Protein AF-A0A2T1K8R7-F1 (afdb_monomer_lite)

Secondary structure (DSSP, 8-state):
--THHHHHHHHHHHHHTT--TT-EEEEEE-SSPPPTTHHHHHHHHHHHTT-SEEEEEETTT--EEEEETT-SS-EE--

Foldseek 3Di:
DDPLCVLLVVLVVCLVVVNAAAEEEEEEDDDDDQDPVSFQVSQVSSVVSNHQKYWYQYPVVRWIWIDGPPDRGTDTDD

Sequence (78 aa):
MGTAHAEVGAIQQAFDAGVTAGTDMTLTVTGKAVCGFCRGDVAAMAKQAELKSLTVYEEATGNTLYWRQGMKSLKKAK

Structure (mmCIF, N/CA/C/O backbone):
data_AF-A0A2T1K8R7-F1
#
_entry.id   AF-A0A2T1K8R7-F1
#
loop_
_atom_site.group_PDB
_atom_site.id
_atom_site.type_symbol
_atom_site.label_atom_id
_atom_site.label_alt_id
_atom_site.label_comp_id
_atom_site.label_asym_id
_atom_site.label_entity_id
_atom_site.label_seq_id
_atom_site.pdbx_PDB_ins_code
_atom_site.Cartn_x
_atom_site.Cartn_y
_atom_site.Cartn_z
_atom_site.occupancy
_atom_site.B_iso_or_equiv
_atom_site.auth_seq_id
_atom_site.auth_comp_id
_atom_site.auth_asym_id
_atom_site.auth_atom_id
_atom_site.pdbx_PDB_model_num
ATOM 1 N N . MET A 1 1 ? 5.350 12.224 13.460 1.00 40.25 1 MET A N 1
ATOM 2 C CA . MET A 1 1 ? 6.073 11.004 13.039 1.00 40.25 1 MET A CA 1
ATOM 3 C C . MET A 1 1 ? 5.031 9.904 12.914 1.00 40.25 1 MET A C 1
ATOM 5 O O . MET A 1 1 ? 4.614 9.345 13.918 1.00 40.25 1 MET A O 1
ATOM 9 N N . GLY A 1 2 ? 4.433 9.799 11.724 1.00 44.62 2 GLY A N 1
ATOM 10 C CA . GLY A 1 2 ? 3.215 9.023 11.471 1.00 44.62 2 GLY A CA 1
ATOM 11 C C . GLY A 1 2 ? 3.525 7.600 11.025 1.00 44.62 2 GLY A C 1
ATOM 12 O O . GLY A 1 2 ? 4.609 7.326 10.525 1.00 44.62 2 GLY A O 1
ATOM 13 N N . THR A 1 3 ? 2.553 6.717 11.202 1.00 51.91 3 THR A N 1
ATOM 14 C CA . THR A 1 3 ? 2.609 5.260 11.027 1.00 51.91 3 THR A CA 1
ATOM 15 C C . THR A 1 3 ? 3.019 4.757 9.637 1.00 51.91 3 THR A C 1
ATOM 17 O O . THR A 1 3 ? 3.349 3.585 9.558 1.00 51.91 3 THR A O 1
ATOM 20 N N . ALA A 1 4 ? 3.143 5.645 8.635 1.00 53.53 4 ALA A N 1
ATOM 21 C CA . ALA A 1 4 ? 3.594 5.400 7.249 1.00 53.53 4 ALA A CA 1
ATOM 22 C C . ALA A 1 4 ? 4.841 4.513 7.100 1.00 53.53 4 ALA A C 1
ATOM 24 O O . ALA A 1 4 ? 5.062 3.879 6.069 1.00 53.53 4 ALA A O 1
ATOM 25 N N . HIS A 1 5 ? 5.729 4.562 8.095 1.00 59.81 5 HIS A N 1
ATOM 26 C CA . HIS A 1 5 ? 6.979 3.811 8.072 1.00 59.81 5 HIS A CA 1
ATOM 27 C C . HIS A 1 5 ? 6.753 2.301 8.206 1.00 59.81 5 HIS A C 1
ATOM 29 O O . HIS A 1 5 ? 7.591 1.533 7.741 1.00 59.81 5 HIS A O 1
ATOM 35 N N . ALA A 1 6 ? 5.644 1.864 8.810 1.00 71.38 6 ALA A N 1
ATOM 36 C CA . ALA A 1 6 ? 5.353 0.443 8.956 1.00 71.38 6 ALA A CA 1
ATOM 37 C C . ALA A 1 6 ? 4.927 -0.178 7.618 1.00 71.38 6 ALA A C 1
ATOM 39 O O . ALA A 1 6 ? 5.429 -1.238 7.250 1.00 71.38 6 ALA A O 1
ATOM 40 N N . GLU A 1 7 ? 4.061 0.498 6.856 1.00 71.25 7 GLU A N 1
ATOM 41 C CA . GLU A 1 7 ? 3.582 -0.003 5.565 1.00 71.25 7 GLU A CA 1
ATOM 42 C C . GLU A 1 7 ? 4.696 0.027 4.516 1.00 71.25 7 GLU A C 1
ATOM 44 O O . GLU A 1 7 ? 4.877 -0.935 3.771 1.00 71.25 7 GLU A O 1
ATOM 49 N N . VAL A 1 8 ? 5.493 1.101 4.500 1.00 78.06 8 VAL A N 1
ATOM 50 C CA . VAL A 1 8 ? 6.688 1.197 3.649 1.00 78.06 8 VAL A CA 1
ATOM 51 C C . VAL A 1 8 ? 7.708 0.116 4.009 1.00 78.06 8 VAL A C 1
ATOM 53 O O . VAL A 1 8 ? 8.232 -0.546 3.115 1.00 78.06 8 VAL A O 1
ATOM 56 N N . GLY A 1 9 ? 7.954 -0.106 5.304 1.00 80.31 9 GLY 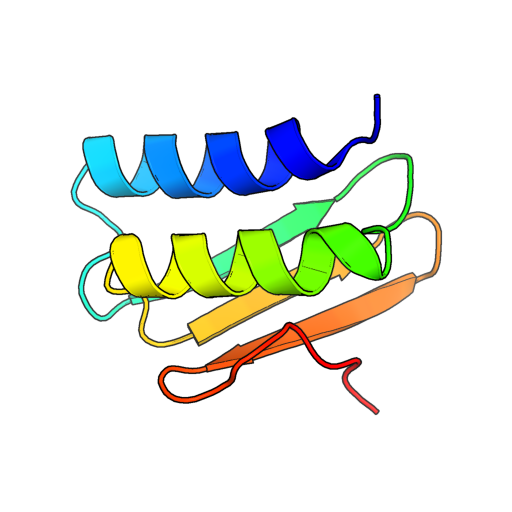A N 1
ATOM 57 C CA . GLY A 1 9 ? 8.862 -1.149 5.775 1.00 80.31 9 GLY A CA 1
ATOM 58 C C . GLY A 1 9 ? 8.423 -2.551 5.352 1.00 80.31 9 GLY A C 1
ATOM 59 O O . GLY A 1 9 ? 9.253 -3.329 4.894 1.00 80.31 9 GLY A O 1
ATOM 60 N N . ALA A 1 10 ? 7.128 -2.863 5.430 1.00 85.06 10 ALA A N 1
ATOM 61 C CA . ALA A 1 10 ? 6.597 -4.157 5.001 1.00 85.06 10 ALA A CA 1
ATOM 62 C C . ALA A 1 10 ? 6.756 -4.389 3.487 1.00 85.06 10 ALA A C 1
ATOM 64 O O . ALA A 1 10 ? 7.145 -5.479 3.068 1.00 85.06 10 ALA A O 1
ATOM 65 N N . ILE A 1 11 ? 6.509 -3.360 2.666 1.00 85.81 11 ILE A N 1
ATOM 66 C CA . ILE A 1 11 ? 6.728 -3.435 1.213 1.00 85.81 11 ILE A CA 1
ATOM 67 C C . ILE A 1 11 ? 8.216 -3.638 0.908 1.00 85.81 11 ILE A C 1
ATOM 69 O O . ILE A 1 11 ? 8.554 -4.482 0.081 1.00 85.81 11 ILE A O 1
ATOM 73 N N . GLN A 1 12 ? 9.103 -2.907 1.592 1.00 85.56 12 GLN A N 1
ATOM 74 C CA . GLN A 1 12 ? 10.549 -3.045 1.410 1.00 85.56 12 GLN A CA 1
ATOM 75 C C . GLN A 1 12 ? 11.035 -4.445 1.803 1.00 85.56 12 GLN A C 1
ATOM 77 O O . GLN A 1 12 ? 11.757 -5.065 1.036 1.00 85.56 12 GLN A O 1
ATOM 82 N N . GLN A 1 13 ? 10.579 -4.987 2.936 1.00 86.38 13 GLN A N 1
ATOM 83 C CA . GLN A 1 13 ? 10.929 -6.346 3.366 1.00 86.38 13 GLN A CA 1
ATOM 84 C C . GLN A 1 13 ? 10.499 -7.407 2.348 1.00 86.38 13 GLN A C 1
ATOM 86 O O . GLN A 1 13 ? 11.244 -8.342 2.069 1.00 86.38 13 GLN A O 1
ATOM 91 N N . ALA A 1 14 ? 9.304 -7.267 1.775 1.00 86.00 14 ALA A N 1
ATOM 92 C CA . ALA A 1 14 ? 8.834 -8.175 0.738 1.00 86.00 14 ALA A CA 1
ATOM 93 C C . ALA A 1 14 ? 9.638 -8.035 -0.566 1.00 86.00 14 ALA A C 1
ATOM 95 O O . ALA A 1 14 ? 9.890 -9.036 -1.241 1.00 86.00 14 ALA A O 1
ATOM 96 N N . PHE A 1 15 ? 10.049 -6.814 -0.918 1.00 87.56 15 PHE A N 1
ATOM 97 C CA . PHE A 1 15 ? 10.921 -6.574 -2.067 1.00 87.56 15 PHE A CA 1
ATOM 98 C C . PHE A 1 15 ? 12.300 -7.202 -1.855 1.00 87.56 15 PHE A C 1
ATOM 100 O O . PHE A 1 15 ? 12.778 -7.925 -2.724 1.00 87.56 15 PHE A O 1
ATOM 107 N N . ASP A 1 16 ? 12.892 -7.017 -0.674 1.00 86.69 16 ASP A N 1
ATOM 108 C CA . ASP A 1 16 ? 14.176 -7.619 -0.297 1.00 86.69 16 ASP A CA 1
ATOM 109 C C . ASP A 1 16 ? 14.101 -9.158 -0.272 1.00 86.69 16 ASP A C 1
ATOM 111 O O . ASP A 1 16 ? 15.083 -9.838 -0.563 1.00 86.69 16 ASP A O 1
ATOM 115 N N . ALA A 1 17 ? 12.923 -9.723 0.017 1.00 87.38 17 ALA A N 1
ATOM 116 C CA . ALA A 1 17 ? 12.651 -11.157 -0.091 1.00 87.38 17 ALA A CA 1
ATOM 117 C C . ALA A 1 17 ? 12.410 -11.641 -1.539 1.00 87.38 17 ALA A C 1
ATOM 119 O O . ALA A 1 17 ? 12.281 -12.844 -1.765 1.00 87.38 17 ALA A O 1
ATOM 120 N N . GLY A 1 18 ? 12.333 -10.732 -2.517 1.00 86.44 18 GLY A N 1
ATOM 121 C CA . GLY A 1 18 ? 12.161 -11.044 -3.937 1.00 86.44 18 GLY A CA 1
ATOM 122 C C . GLY A 1 18 ? 10.752 -11.495 -4.337 1.00 86.44 18 GLY A C 1
ATOM 123 O O . GLY A 1 18 ? 10.593 -12.114 -5.387 1.00 86.44 18 GLY A O 1
ATOM 124 N N . VAL A 1 19 ? 9.724 -11.216 -3.524 1.00 86.69 19 VAL A N 1
ATOM 125 C CA . VAL A 1 19 ? 8.353 -11.739 -3.732 1.00 86.69 19 VAL A CA 1
ATOM 126 C C . VAL A 1 19 ? 7.356 -10.710 -4.284 1.00 86.69 19 VAL A C 1
ATOM 128 O O . VAL A 1 19 ? 6.163 -10.996 -4.407 1.00 86.69 19 VAL A O 1
ATOM 131 N N . THR A 1 20 ? 7.809 -9.501 -4.616 1.00 86.19 20 THR A N 1
ATOM 132 C CA . THR A 1 20 ? 6.933 -8.385 -5.019 1.00 86.19 20 THR A CA 1
ATOM 133 C C . THR A 1 20 ? 6.815 -8.193 -6.529 1.00 86.19 20 THR A C 1
ATOM 135 O O . THR A 1 20 ? 5.799 -7.688 -7.004 1.00 86.19 20 THR A O 1
ATOM 138 N N . ALA A 1 21 ? 7.822 -8.590 -7.307 1.00 87.06 21 ALA A N 1
ATOM 139 C CA . ALA A 1 21 ? 7.854 -8.302 -8.737 1.00 87.06 21 ALA A CA 1
ATOM 140 C C . ALA A 1 21 ? 6.663 -8.940 -9.475 1.00 87.06 21 ALA A C 1
ATOM 142 O O . ALA A 1 21 ? 6.525 -10.162 -9.544 1.00 87.06 21 ALA A O 1
ATOM 143 N N . GLY A 1 22 ? 5.785 -8.099 -10.028 1.00 87.25 22 GLY A N 1
ATOM 144 C CA . GLY A 1 22 ? 4.601 -8.521 -10.777 1.00 87.25 22 GLY A CA 1
ATOM 145 C C . GLY A 1 22 ? 3.484 -9.144 -9.933 1.00 87.25 22 GLY A C 1
ATOM 146 O O . GLY A 1 22 ? 2.515 -9.648 -10.508 1.00 87.25 22 GLY A O 1
ATOM 147 N N . THR A 1 23 ? 3.583 -9.104 -8.601 1.00 91.75 23 THR A N 1
ATOM 148 C CA . THR A 1 23 ? 2.612 -9.732 -7.697 1.00 91.75 23 THR A CA 1
ATOM 149 C C . THR A 1 23 ? 1.600 -8.733 -7.140 1.00 91.75 23 THR A C 1
ATOM 151 O O . THR A 1 23 ? 1.775 -7.510 -7.183 1.00 91.75 23 THR A O 1
ATOM 154 N N . ASP A 1 24 ? 0.484 -9.273 -6.660 1.00 92.00 24 ASP A N 1
ATOM 155 C CA . ASP A 1 24 ? -0.537 -8.536 -5.929 1.00 92.00 24 ASP A CA 1
ATOM 156 C C . ASP A 1 24 ? -0.238 -8.657 -4.427 1.00 92.00 24 ASP A C 1
ATOM 158 O O . ASP A 1 24 ? -0.145 -9.763 -3.894 1.00 92.00 24 ASP A O 1
ATOM 162 N N . MET A 1 25 ? -0.086 -7.529 -3.733 1.00 91.56 25 MET A N 1
ATOM 163 C CA . MET A 1 25 ? 0.187 -7.500 -2.295 1.00 91.56 25 MET A CA 1
ATOM 164 C C . MET A 1 25 ? -1.044 -7.064 -1.508 1.00 91.56 25 MET A C 1
ATOM 166 O O . MET A 1 25 ? -1.763 -6.141 -1.892 1.00 91.56 25 MET A O 1
ATOM 170 N N . THR A 1 26 ? -1.252 -7.701 -0.360 1.00 91.31 26 THR A N 1
ATOM 171 C CA . THR A 1 26 ? -2.251 -7.296 0.627 1.00 91.31 26 THR A CA 1
ATOM 172 C C . THR A 1 26 ? -1.565 -6.972 1.943 1.00 91.31 26 THR A C 1
ATOM 174 O O . THR A 1 26 ? -0.746 -7.753 2.420 1.00 91.31 26 THR A O 1
ATOM 177 N N . LEU A 1 27 ? -1.915 -5.834 2.532 1.00 88.69 27 LEU A N 1
ATOM 178 C CA . LEU A 1 27 ? -1.382 -5.364 3.800 1.00 88.69 27 LEU A CA 1
ATOM 179 C C . LEU A 1 27 ? -2.535 -5.034 4.745 1.00 88.69 27 LEU A C 1
ATOM 181 O O . LEU A 1 27 ? -3.481 -4.353 4.363 1.00 88.69 27 LEU A O 1
ATOM 185 N N . THR A 1 28 ? -2.446 -5.486 5.990 1.00 88.19 28 THR A N 1
ATOM 186 C CA . THR A 1 28 ? -3.408 -5.126 7.035 1.00 88.19 28 THR A CA 1
ATOM 187 C C . THR A 1 28 ? -2.734 -4.170 8.004 1.00 88.19 28 THR A C 1
ATOM 189 O O . THR A 1 28 ? -1.750 -4.525 8.649 1.00 88.19 28 THR A O 1
ATOM 192 N N . VAL A 1 29 ? -3.250 -2.946 8.092 1.00 85.62 29 VAL A N 1
ATOM 193 C CA . VAL A 1 29 ? -2.802 -1.937 9.050 1.00 85.62 29 VAL A CA 1
ATOM 194 C C . VAL A 1 29 ? -3.663 -2.054 10.295 1.00 85.62 29 VAL A C 1
ATOM 196 O O . VAL A 1 29 ? -4.838 -1.676 10.304 1.00 85.62 29 VAL A O 1
ATOM 199 N N . THR A 1 30 ? -3.053 -2.569 11.356 1.00 79.00 30 THR A N 1
ATOM 200 C CA . THR A 1 30 ? -3.620 -2.556 12.702 1.00 79.00 30 THR A CA 1
ATOM 201 C C . THR A 1 30 ? -3.190 -1.270 13.416 1.00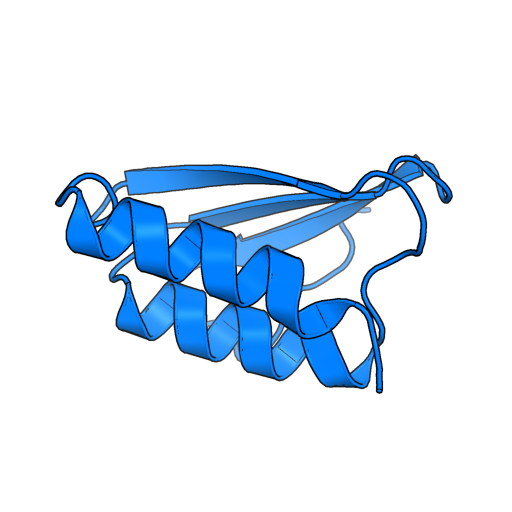 79.00 30 THR A C 1
ATOM 203 O O . THR A 1 30 ? -2.110 -0.723 13.179 1.00 79.00 30 THR A O 1
ATOM 206 N N . GLY A 1 31 ? -4.052 -0.718 14.270 1.00 79.75 31 GLY A N 1
ATOM 207 C CA . GLY A 1 31 ? -3.774 0.555 14.944 1.00 79.75 31 GLY A CA 1
ATOM 208 C C . GLY A 1 31 ? -4.274 1.774 14.167 1.00 79.75 31 GLY A C 1
ATOM 209 O O . GLY A 1 31 ? -5.471 1.922 13.982 1.00 79.75 31 GLY A O 1
ATOM 210 N N . LYS A 1 32 ? -3.415 2.724 13.779 1.00 79.75 32 LYS A N 1
ATOM 211 C CA . LYS A 1 32 ? -3.886 3.981 13.153 1.00 79.75 32 LYS A CA 1
ATOM 212 C C . LYS A 1 32 ? -4.069 3.824 11.645 1.00 79.75 32 LYS A C 1
ATOM 214 O O . LYS A 1 32 ? -3.209 3.263 10.982 1.00 79.75 32 LYS A O 1
ATOM 219 N N . ALA A 1 33 ? -5.142 4.407 11.112 1.00 79.88 33 ALA A N 1
ATOM 220 C CA . ALA A 1 33 ? -5.377 4.502 9.673 1.00 79.88 33 ALA A CA 1
ATOM 221 C C . ALA A 1 33 ? -4.207 5.170 8.926 1.00 79.88 33 ALA A C 1
ATOM 223 O O . ALA A 1 33 ? -3.518 6.043 9.469 1.00 79.88 33 ALA A O 1
ATOM 224 N N . VAL A 1 34 ? -4.038 4.808 7.654 1.00 80.25 34 VAL A N 1
ATOM 225 C CA . VAL A 1 34 ? -3.021 5.366 6.764 1.00 80.25 34 VAL A CA 1
ATOM 226 C C . VAL A 1 34 ? -3.328 6.841 6.539 1.00 80.25 34 VAL A C 1
ATOM 228 O O . VAL A 1 34 ? -4.361 7.224 5.972 1.00 80.25 34 VAL A O 1
ATOM 231 N N . CYS A 1 35 ? -2.401 7.695 6.968 1.00 81.56 35 CYS A N 1
ATOM 232 C CA . CYS A 1 35 ? -2.566 9.134 6.844 1.00 81.56 35 CYS A CA 1
ATOM 233 C C . CYS A 1 35 ? -2.651 9.564 5.368 1.00 81.56 35 CYS A C 1
ATOM 235 O O . CYS A 1 35 ? -2.023 8.964 4.498 1.00 81.56 35 CYS A O 1
ATOM 237 N N . GLY A 1 36 ? -3.395 10.634 5.064 1.00 78.25 36 GLY A N 1
ATOM 238 C CA . GLY A 1 36 ? -3.574 11.100 3.681 1.00 78.25 36 GLY A CA 1
ATOM 239 C C . GLY A 1 36 ? -2.259 11.398 2.948 1.00 78.25 36 GLY A C 1
ATOM 240 O O . GLY A 1 36 ? -2.139 11.076 1.770 1.00 78.25 36 GLY A O 1
ATOM 241 N N . PHE A 1 37 ? -1.262 11.932 3.659 1.00 77.25 37 PHE A N 1
ATOM 242 C CA . PHE A 1 37 ? 0.083 12.186 3.129 1.00 77.25 37 PHE A CA 1
ATOM 243 C C . PHE A 1 37 ? 0.839 10.881 2.819 1.00 77.25 37 PHE A C 1
ATOM 245 O O . PHE A 1 37 ? 1.408 10.730 1.744 1.00 77.25 37 PHE A O 1
ATOM 252 N N . CYS A 1 38 ? 0.718 9.892 3.706 1.00 83.88 38 CYS A N 1
ATOM 253 C CA . CYS A 1 38 ? 1.351 8.576 3.635 1.00 83.88 38 CYS A CA 1
ATOM 254 C C . CYS A 1 38 ? 0.901 7.770 2.402 1.00 83.88 38 CYS A C 1
ATOM 256 O O . CYS A 1 38 ? 1.625 6.921 1.894 1.00 83.88 38 CYS A O 1
ATOM 258 N N . ARG A 1 39 ? -0.305 8.039 1.886 1.00 87.06 39 ARG A N 1
ATOM 259 C CA . ARG A 1 39 ? -0.877 7.321 0.735 1.00 87.06 39 ARG A CA 1
ATOM 260 C C . ARG A 1 39 ? -0.091 7.500 -0.560 1.00 87.06 39 ARG A C 1
ATOM 262 O O . ARG A 1 39 ? -0.179 6.632 -1.428 1.00 87.06 39 ARG A O 1
ATOM 269 N N . GLY A 1 40 ? 0.596 8.633 -0.718 1.00 88.25 40 GLY A N 1
ATOM 270 C CA . GLY A 1 40 ? 1.486 8.883 -1.853 1.00 88.25 40 GLY A CA 1
ATOM 271 C C . GLY A 1 40 ? 2.789 8.101 -1.719 1.00 88.25 40 GLY A C 1
ATOM 272 O O . GLY A 1 40 ? 3.182 7.408 -2.653 1.00 88.25 40 GLY A O 1
ATOM 273 N N . ASP A 1 41 ? 3.395 8.134 -0.534 1.00 87.69 41 ASP A N 1
ATOM 274 C CA . ASP A 1 41 ? 4.661 7.448 -0.258 1.00 87.69 41 ASP A CA 1
ATOM 275 C C . ASP A 1 41 ? 4.520 5.925 -0.373 1.00 87.69 41 ASP A C 1
ATOM 277 O O . ASP A 1 41 ? 5.322 5.272 -1.036 1.00 87.69 41 ASP A O 1
ATOM 281 N N . VAL A 1 42 ? 3.438 5.357 0.169 1.00 88.31 42 VAL A N 1
ATOM 282 C CA . VAL A 1 42 ? 3.139 3.920 0.043 1.00 88.31 42 VAL A CA 1
ATOM 283 C C . VAL A 1 42 ? 2.929 3.520 -1.424 1.00 88.31 42 VAL A C 1
ATOM 285 O O . VAL A 1 42 ? 3.381 2.460 -1.849 1.00 88.31 42 VAL A O 1
ATOM 288 N N . ALA A 1 43 ? 2.297 4.377 -2.232 1.00 90.81 43 ALA A N 1
ATOM 289 C CA . ALA A 1 43 ? 2.131 4.144 -3.667 1.00 90.81 43 ALA A CA 1
ATOM 290 C C . ALA A 1 43 ? 3.460 4.221 -4.438 1.00 90.81 43 ALA A C 1
ATOM 292 O O . ALA A 1 43 ? 3.700 3.414 -5.338 1.00 90.81 43 ALA A O 1
ATOM 293 N N . ALA A 1 44 ? 4.329 5.173 -4.091 1.00 90.56 44 ALA A N 1
ATOM 294 C CA . ALA A 1 44 ? 5.666 5.277 -4.667 1.00 90.56 44 ALA A CA 1
ATOM 295 C C . ALA A 1 44 ? 6.509 4.038 -4.334 1.00 90.56 44 ALA A C 1
ATOM 297 O O . ALA A 1 44 ? 7.154 3.481 -5.221 1.00 90.56 44 ALA A O 1
ATOM 298 N N . MET A 1 45 ? 6.422 3.555 -3.094 1.00 88.94 45 MET A N 1
ATOM 299 C CA . MET A 1 45 ? 7.106 2.341 -2.664 1.00 88.94 45 MET A CA 1
ATOM 300 C C . MET A 1 45 ? 6.560 1.084 -3.323 1.00 88.94 45 MET A C 1
ATOM 302 O O . MET A 1 45 ? 7.345 0.264 -3.782 1.00 88.94 45 MET A O 1
ATOM 306 N N . ALA A 1 46 ? 5.241 0.949 -3.457 1.00 91.19 46 ALA A N 1
ATOM 307 C CA . ALA A 1 46 ? 4.646 -0.166 -4.186 1.00 91.19 46 ALA A CA 1
ATOM 308 C C . ALA A 1 46 ? 5.118 -0.211 -5.648 1.00 91.19 46 ALA A C 1
ATOM 310 O O . ALA A 1 46 ? 5.410 -1.278 -6.182 1.00 91.19 46 ALA A O 1
ATOM 311 N N . LYS A 1 47 ? 5.254 0.964 -6.278 1.00 90.94 47 LYS A N 1
ATOM 312 C CA . LYS A 1 47 ? 5.825 1.090 -7.621 1.00 90.94 47 LYS A CA 1
ATOM 313 C C . LYS A 1 47 ? 7.302 0.690 -7.663 1.00 90.94 47 LYS A C 1
ATOM 315 O O . LYS A 1 47 ? 7.694 0.002 -8.598 1.00 90.94 47 LYS A O 1
ATOM 320 N N . GLN A 1 48 ? 8.104 1.134 -6.694 1.00 89.94 48 GLN A N 1
ATOM 321 C CA . GLN A 1 48 ? 9.524 0.778 -6.601 1.00 89.94 48 GLN A CA 1
ATOM 322 C C . GLN A 1 48 ? 9.719 -0.719 -6.345 1.00 89.94 48 GLN A C 1
ATOM 324 O O . GLN A 1 48 ? 10.634 -1.310 -6.900 1.00 89.94 48 GLN A O 1
ATOM 329 N N . ALA A 1 49 ? 8.823 -1.331 -5.571 1.00 88.50 49 ALA A N 1
ATOM 330 C CA . ALA A 1 49 ? 8.796 -2.764 -5.317 1.00 88.50 49 ALA A CA 1
ATOM 331 C C . ALA A 1 49 ? 8.242 -3.590 -6.493 1.00 88.50 49 ALA A C 1
ATOM 333 O O . ALA A 1 49 ? 8.043 -4.793 -6.353 1.00 88.50 49 ALA A O 1
ATOM 334 N N . GLU A 1 50 ? 7.964 -2.957 -7.637 1.00 90.81 50 GLU A N 1
ATOM 335 C CA . GLU A 1 50 ? 7.462 -3.608 -8.851 1.00 90.81 50 GLU A CA 1
ATOM 336 C C . GLU A 1 50 ? 6.146 -4.380 -8.647 1.00 90.81 50 GLU A C 1
ATOM 338 O O . GLU A 1 50 ? 5.827 -5.302 -9.401 1.00 90.81 50 GLU A O 1
ATOM 343 N N . LEU A 1 51 ? 5.345 -3.973 -7.655 1.00 92.81 51 LEU A N 1
ATOM 344 C CA . LEU A 1 51 ? 4.036 -4.563 -7.400 1.00 92.81 51 LEU A CA 1
ATOM 345 C C . LEU A 1 51 ? 3.076 -4.260 -8.552 1.00 92.81 51 LEU A C 1
ATOM 347 O O . LEU A 1 51 ? 2.995 -3.138 -9.067 1.00 92.81 51 LEU A O 1
ATOM 351 N N . LYS A 1 52 ? 2.259 -5.253 -8.896 1.00 93.94 52 LYS A N 1
ATOM 352 C CA . LYS A 1 52 ? 1.146 -5.093 -9.836 1.00 93.94 52 LYS A CA 1
ATOM 353 C C . LYS A 1 52 ? -0.021 -4.357 -9.180 1.00 93.94 52 LYS A C 1
ATOM 355 O O . LYS A 1 52 ? -0.614 -3.446 -9.773 1.00 93.94 52 LYS A O 1
ATOM 360 N N . SER A 1 53 ? -0.337 -4.729 -7.942 1.00 93.25 53 SER A N 1
ATOM 361 C CA . SER A 1 53 ?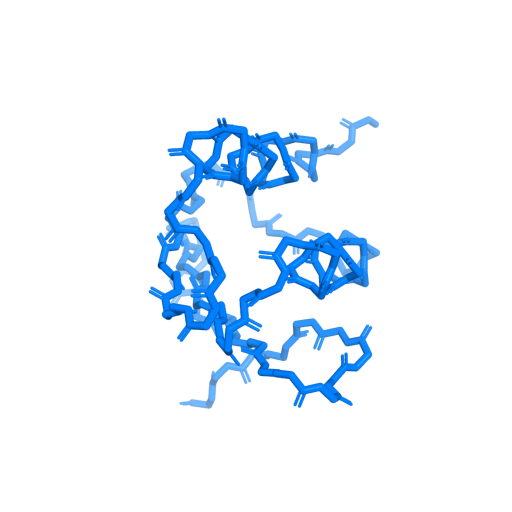 -1.331 -4.047 -7.121 1.00 93.25 53 SER A CA 1
ATOM 362 C C . SER A 1 53 ? -1.015 -4.146 -5.632 1.00 93.25 53 SER A C 1
ATOM 364 O O . SER A 1 53 ? -0.276 -5.022 -5.189 1.00 93.25 53 SER A O 1
ATOM 366 N N . LEU A 1 54 ? -1.576 -3.213 -4.867 1.00 93.31 54 LEU A N 1
ATOM 367 C CA . LEU A 1 54 ? -1.500 -3.180 -3.415 1.00 93.31 54 LEU A CA 1
ATOM 368 C C . LEU A 1 54 ? -2.896 -2.914 -2.852 1.00 93.31 54 LEU A C 1
ATOM 370 O O . LEU A 1 54 ? -3.530 -1.917 -3.202 1.00 93.31 54 LEU A O 1
ATOM 374 N N . THR A 1 55 ? -3.349 -3.780 -1.954 1.00 93.44 55 THR A N 1
ATOM 375 C CA . THR A 1 55 ? -4.573 -3.599 -1.169 1.00 93.44 55 THR A CA 1
ATOM 376 C C . THR A 1 55 ? -4.194 -3.398 0.289 1.00 93.44 55 THR A C 1
ATOM 378 O O . THR A 1 55 ? -3.416 -4.174 0.834 1.00 93.44 55 THR A O 1
ATOM 381 N N . VAL A 1 56 ? -4.725 -2.355 0.920 1.00 91.06 56 VAL A N 1
ATOM 382 C CA . VAL A 1 56 ? -4.474 -2.034 2.324 1.00 91.06 56 VAL A CA 1
ATOM 383 C C . VAL A 1 56 ? -5.786 -2.058 3.094 1.00 91.06 56 VAL A C 1
ATOM 385 O O . VAL A 1 56 ? -6.688 -1.276 2.802 1.00 91.06 56 VAL A O 1
ATOM 388 N N . TYR A 1 57 ? -5.886 -2.927 4.090 1.00 90.12 57 TYR A N 1
ATOM 389 C CA . TYR A 1 57 ? -7.022 -3.006 5.001 1.00 90.12 57 TYR A CA 1
ATOM 390 C C . TYR A 1 57 ? -6.717 -2.217 6.276 1.00 90.12 57 TYR A C 1
ATOM 392 O O . TYR A 1 57 ? -5.775 -2.538 6.992 1.00 90.12 57 TYR A O 1
ATOM 400 N N . GLU A 1 58 ? -7.494 -1.172 6.556 1.00 89.75 58 GLU A N 1
ATOM 401 C CA . GLU A 1 58 ? -7.390 -0.376 7.781 1.00 89.75 58 GLU A CA 1
ATOM 402 C C . GLU A 1 58 ? -8.334 -0.949 8.846 1.00 89.75 58 GLU A C 1
ATOM 404 O O . GLU A 1 58 ? -9.549 -0.776 8.756 1.00 89.75 58 GLU A O 1
ATOM 409 N N . GLU A 1 59 ? -7.801 -1.594 9.885 1.00 86.44 59 GLU A N 1
ATOM 410 C CA . GLU A 1 59 ? -8.637 -2.226 10.917 1.00 86.44 59 GLU A CA 1
ATOM 411 C C . GLU A 1 59 ? -9.393 -1.192 11.767 1.00 86.44 59 GLU A C 1
ATOM 413 O O . GLU A 1 59 ? -10.584 -1.344 12.026 1.00 86.44 59 GLU A O 1
ATOM 418 N N . ALA A 1 60 ? -8.746 -0.081 12.137 1.00 83.31 60 ALA A N 1
ATOM 419 C CA . ALA A 1 60 ? -9.369 0.925 13.004 1.00 83.31 60 ALA A CA 1
ATOM 420 C C . ALA A 1 60 ? -10.526 1.703 12.372 1.00 83.31 60 ALA A C 1
ATOM 422 O O . ALA A 1 60 ? -11.334 2.286 13.091 1.00 83.31 60 ALA A O 1
ATOM 423 N N . THR A 1 61 ? -10.588 1.769 11.044 1.00 86.06 61 THR A N 1
ATOM 424 C CA . THR A 1 61 ? -11.644 2.492 10.320 1.00 86.06 61 THR A CA 1
ATOM 425 C C . THR A 1 61 ? -12.548 1.558 9.524 1.00 86.06 61 THR A C 1
ATOM 427 O O . THR A 1 61 ? -13.587 2.004 9.042 1.00 86.06 61 THR A O 1
ATOM 430 N N . GLY A 1 62 ? -12.152 0.294 9.343 1.00 88.12 62 GLY A N 1
ATOM 431 C CA . GLY A 1 62 ? -12.797 -0.653 8.435 1.00 88.12 62 GLY A CA 1
ATOM 432 C C . GLY A 1 62 ? -12.648 -0.288 6.955 1.00 88.12 62 GLY A C 1
ATOM 433 O O . GLY A 1 62 ? -1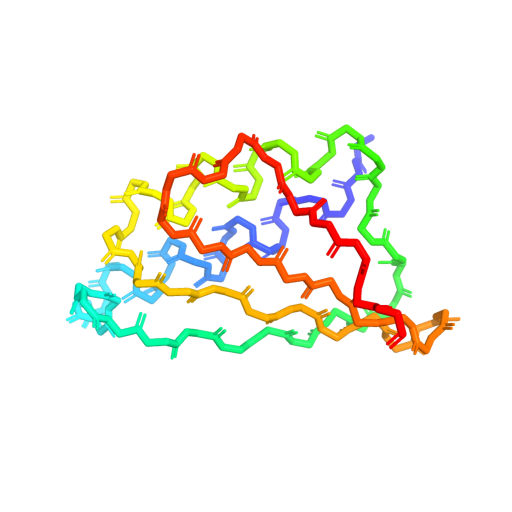3.327 -0.862 6.105 1.00 88.12 62 GLY A O 1
ATOM 434 N N . ASN A 1 63 ? -11.803 0.689 6.609 1.00 89.94 63 ASN A N 1
ATOM 435 C CA . ASN A 1 63 ? -11.634 1.091 5.219 1.00 89.94 63 ASN A CA 1
ATOM 436 C C . ASN A 1 63 ? -10.715 0.121 4.483 1.00 89.94 63 ASN A C 1
ATOM 438 O O . ASN A 1 63 ? -9.714 -0.348 5.014 1.00 89.94 63 ASN A O 1
ATOM 442 N N . THR A 1 64 ? -10.986 -0.060 3.197 1.00 92.25 64 THR A N 1
ATOM 443 C CA . THR A 1 64 ? -10.026 -0.669 2.278 1.00 92.25 64 THR A CA 1
ATOM 444 C C . THR A 1 64 ? -9.469 0.409 1.362 1.00 92.25 64 THR A C 1
ATOM 446 O O . THR A 1 64 ? -10.224 1.176 0.759 1.00 92.25 64 THR A O 1
ATOM 449 N N . LEU A 1 65 ? -8.149 0.493 1.257 1.00 92.62 65 LEU A N 1
ATOM 450 C CA . LEU A 1 65 ? -7.453 1.300 0.268 1.00 92.62 65 LEU A CA 1
ATOM 451 C C . LEU A 1 65 ? -6.863 0.384 -0.804 1.00 92.62 65 LEU A C 1
ATOM 453 O O . LEU A 1 65 ? -6.468 -0.741 -0.525 1.00 92.62 65 LEU A O 1
ATOM 457 N N . TYR A 1 66 ? -6.784 0.868 -2.034 1.00 93.69 66 TYR A N 1
ATOM 458 C CA . TYR A 1 66 ? -6.211 0.137 -3.150 1.00 93.69 66 TYR A CA 1
ATOM 459 C C . TYR A 1 66 ? -5.301 1.035 -3.979 1.00 93.69 66 TYR A C 1
ATOM 461 O O . TYR A 1 66 ? -5.524 2.241 -4.133 1.00 93.69 66 TYR A O 1
ATOM 469 N N . TRP A 1 67 ? -4.276 0.418 -4.543 1.00 95.12 67 TRP A N 1
ATOM 470 C CA . TRP A 1 67 ? -3.370 0.994 -5.517 1.00 95.12 67 TRP A CA 1
ATOM 471 C C . TRP A 1 67 ? -3.096 -0.046 -6.604 1.00 95.12 67 TRP A C 1
ATOM 473 O O . TRP A 1 67 ? -3.055 -1.247 -6.345 1.00 95.12 67 TRP A O 1
ATOM 483 N N . ARG A 1 68 ? -2.929 0.409 -7.845 1.00 93.75 68 ARG A N 1
ATOM 484 C CA . ARG A 1 68 ? -2.422 -0.422 -8.946 1.00 93.75 68 ARG A CA 1
ATOM 485 C C . ARG A 1 68 ? -1.369 0.359 -9.705 1.00 93.75 68 ARG A C 1
ATOM 487 O O . ARG A 1 68 ? -1.380 1.596 -9.678 1.00 93.75 68 ARG A O 1
ATOM 494 N N . GLN A 1 69 ? -0.516 -0.366 -10.418 1.00 89.44 69 GLN A N 1
ATOM 495 C CA . GLN A 1 69 ? 0.515 0.227 -11.256 1.00 89.44 69 GLN A CA 1
ATOM 496 C C . GLN A 1 69 ? -0.072 1.332 -12.155 1.00 89.44 69 GLN A C 1
ATOM 498 O O . GLN A 1 69 ? -1.087 1.147 -12.827 1.00 89.44 69 GLN A O 1
ATOM 503 N N . GLY A 1 70 ? 0.540 2.519 -12.107 1.00 89.50 70 GLY A N 1
ATOM 504 C CA . GLY A 1 70 ? 0.068 3.724 -12.802 1.00 89.50 70 GLY A CA 1
ATOM 505 C C . GLY A 1 70 ? -0.711 4.720 -11.930 1.00 89.50 70 GLY A C 1
ATOM 506 O O . GLY A 1 70 ? -0.897 5.866 -12.339 1.00 89.50 70 GLY A O 1
ATOM 507 N N . MET A 1 71 ? -1.119 4.353 -10.711 1.00 93.12 71 MET A N 1
ATOM 508 C CA . MET A 1 71 ? -1.721 5.303 -9.767 1.00 93.12 71 MET A CA 1
ATOM 509 C C . MET A 1 71 ? -0.660 6.121 -9.016 1.00 93.12 71 MET A C 1
ATOM 511 O O . MET A 1 71 ? 0.406 5.618 -8.671 1.00 93.12 71 MET A O 1
ATOM 515 N N . LYS A 1 72 ? -0.978 7.388 -8.713 1.00 90.31 72 LYS A N 1
ATOM 516 C CA . LYS A 1 72 ? -0.101 8.298 -7.946 1.00 90.31 72 LYS A CA 1
ATOM 517 C C . LYS A 1 72 ? -0.236 8.159 -6.423 1.00 90.31 72 LYS A C 1
ATOM 519 O O . LYS A 1 72 ? 0.634 8.621 -5.699 1.00 90.31 72 LYS A O 1
ATOM 524 N N . SER A 1 73 ? -1.333 7.580 -5.939 1.00 92.56 73 SER A N 1
ATOM 525 C CA . SER A 1 73 ? -1.626 7.421 -4.511 1.00 92.56 73 SER A CA 1
ATOM 526 C C . SER A 1 73 ? -2.647 6.306 -4.277 1.00 92.56 73 SER A C 1
ATOM 528 O O . SER A 1 73 ? -3.394 5.945 -5.194 1.00 92.56 73 SER A O 1
ATOM 530 N N . LEU A 1 74 ? -2.687 5.774 -3.052 1.00 91.00 74 LEU A N 1
ATOM 531 C CA . LEU A 1 74 ? -3.749 4.872 -2.594 1.00 91.00 74 LEU A CA 1
ATOM 532 C C . LEU A 1 74 ? -5.118 5.571 -2.631 1.00 91.00 74 LEU A C 1
ATOM 534 O O . LEU A 1 74 ? -5.278 6.691 -2.132 1.00 91.00 74 LEU A O 1
ATOM 538 N N . LYS A 1 75 ? -6.128 4.883 -3.164 1.00 92.19 75 LYS A N 1
ATOM 539 C CA . LYS A 1 75 ? -7.525 5.334 -3.185 1.00 92.19 75 LYS A CA 1
ATOM 540 C C . LYS A 1 75 ? -8.383 4.457 -2.290 1.00 92.19 75 LYS A C 1
ATOM 542 O O . LYS A 1 75 ? -8.139 3.267 -2.177 1.00 92.19 75 LYS A O 1
ATOM 547 N N . LYS A 1 76 ? -9.419 5.029 -1.679 1.00 90.12 76 LYS A N 1
ATOM 548 C CA . LYS A 1 76 ? -10.391 4.253 -0.903 1.00 90.12 76 LYS A CA 1
ATOM 549 C C . LYS A 1 76 ? -11.271 3.428 -1.850 1.00 90.12 76 LYS A C 1
ATOM 551 O O . LYS A 1 76 ? -11.816 3.988 -2.804 1.00 90.12 76 LYS A O 1
ATOM 556 N N . ALA A 1 77 ? -11.379 2.123 -1.607 1.00 84.00 77 ALA A N 1
ATOM 557 C CA . ALA A 1 77 ? -12.359 1.261 -2.260 1.00 84.00 77 ALA A CA 1
ATOM 558 C C . ALA A 1 77 ? -13.763 1.699 -1.814 1.00 84.00 77 ALA A C 1
ATOM 560 O O . ALA A 1 77 ? -13.959 2.028 -0.642 1.00 84.00 77 ALA A O 1
ATOM 561 N N . LYS A 1 78 ? -14.687 1.811 -2.772 1.00 64.69 78 LYS A N 1
ATOM 562 C CA . LYS A 1 78 ? -16.079 2.175 -2.489 1.00 64.69 78 LYS A CA 1
ATOM 563 C C . LYS A 1 78 ? -16.818 1.020 -1.839 1.00 64.69 78 LYS A C 1
ATOM 565 O O . LYS A 1 78 ? -16.536 -0.126 -2.247 1.00 64.69 78 LYS A O 1
#

Radius of gyration: 11.25 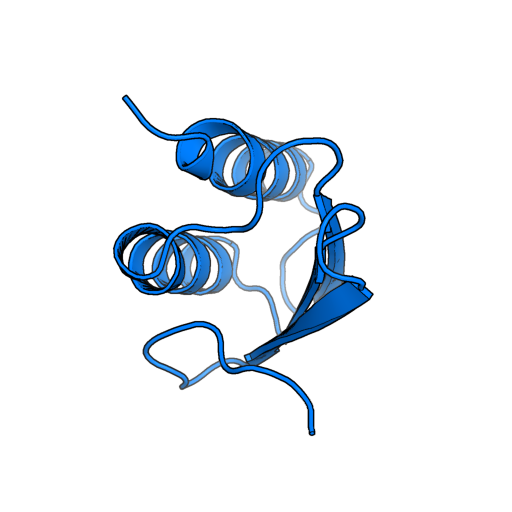Å; chains: 1; bounding box: 30×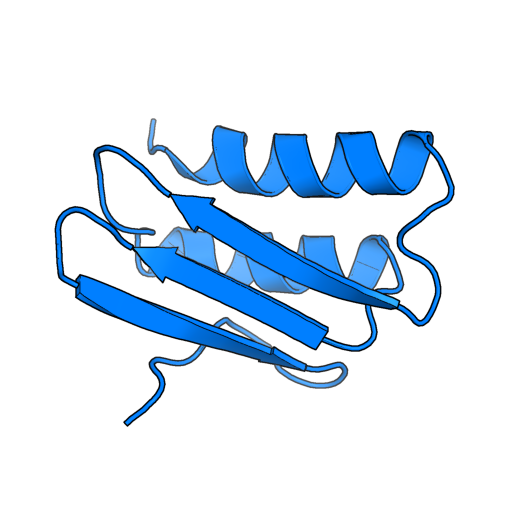24×28 Å

Organism: NCBI:txid2109942

pLDDT: mean 84.78, std 10.8, range [40.25, 95.12]

InterPro domains:
  IPR057580 Putative cytidine deaminase, C-terminal domain [PF24241] (1-78)